Protein AF-A0A7X6VIM9-F1 (afdb_monomer_lite)

Secondary structure (DSSP, 8-state):
--S----------HHHHHHHHHHHHHH---HHHHHHHHHHH-----------HHHHHHHHHHHHHHHHHHHHHHHHS---HHHHHHHHHHHHHHHHHHH-

Sequence (100 aa):
MRKRNRRLDVRLSDGEDIKLNNLMLETGLTASQLIRSMILQTEIRTKPLENSPKLLRELNAIGNNINQIARKSNAYDKVSQAEISEIRKMLSDIYREVKG

Structure (mmCIF, N/CA/C/O backbone):
data_AF-A0A7X6VIM9-F1
#
_entry.id   AF-A0A7X6VIM9-F1
#
loop_
_atom_site.group_PDB
_atom_site.id
_atom_site.type_symbol
_atom_site.label_atom_id
_atom_site.label_alt_id
_atom_site.label_comp_id
_atom_site.label_asym_id
_atom_site.label_entity_id
_atom_site.label_seq_id
_atom_site.pdbx_PDB_ins_code
_atom_site.Cartn_x
_atom_site.Cartn_y
_atom_site.Cartn_z
_atom_site.occupancy
_atom_site.B_iso_or_equiv
_atom_site.auth_seq_id
_atom_site.auth_comp_id
_atom_site.auth_asym_id
_atom_site.auth_atom_id
_atom_site.pdbx_PDB_model_num
ATOM 1 N N . MET A 1 1 ? 5.853 -26.211 -23.368 1.00 68.44 1 MET A N 1
ATOM 2 C CA . MET A 1 1 ? 4.855 -25.270 -22.801 1.00 68.44 1 MET A CA 1
ATOM 3 C C . MET A 1 1 ? 5.588 -24.128 -22.098 1.00 68.44 1 MET A C 1
ATOM 5 O O . MET A 1 1 ? 6.528 -24.409 -21.364 1.00 68.44 1 MET A O 1
ATOM 9 N N . ARG A 1 2 ? 5.253 -22.850 -22.341 1.00 75.06 2 ARG A N 1
ATOM 10 C CA . ARG A 1 2 ? 5.934 -21.723 -21.663 1.00 75.06 2 ARG A CA 1
ATOM 11 C C . ARG A 1 2 ? 5.523 -21.669 -20.187 1.00 75.06 2 ARG A C 1
ATOM 13 O O . ARG A 1 2 ? 4.335 -21.648 -19.892 1.00 75.06 2 ARG A O 1
ATOM 20 N N . LYS A 1 3 ? 6.497 -21.575 -19.271 1.00 81.31 3 LYS A N 1
ATOM 21 C CA . LYS A 1 3 ? 6.261 -21.482 -17.812 1.00 81.31 3 LYS A CA 1
ATOM 22 C C . LYS A 1 3 ? 5.570 -20.173 -17.385 1.00 81.31 3 LYS A C 1
ATOM 24 O O . LYS A 1 3 ? 4.995 -20.113 -16.308 1.00 81.31 3 LYS A O 1
ATOM 29 N N . ARG A 1 4 ? 5.636 -19.119 -18.211 1.00 83.12 4 ARG A N 1
ATOM 30 C CA . ARG A 1 4 ? 4.999 -17.809 -17.980 1.00 83.12 4 ARG A CA 1
ATOM 31 C C . ARG A 1 4 ? 4.197 -17.421 -19.221 1.00 83.12 4 ARG A C 1
ATOM 33 O O . ARG A 1 4 ? 4.789 -17.153 -20.263 1.00 83.12 4 ARG A O 1
ATOM 40 N N . ASN A 1 5 ? 2.871 -17.462 -19.117 1.00 91.31 5 ASN A N 1
ATOM 41 C CA . ASN A 1 5 ? 1.931 -17.295 -20.234 1.00 91.31 5 ASN A CA 1
ATOM 42 C C . ASN A 1 5 ? 1.103 -15.998 -20.170 1.00 91.31 5 ASN A C 1
ATOM 44 O O . ASN A 1 5 ? 0.362 -15.710 -21.104 1.00 91.31 5 ASN A O 1
ATOM 48 N N . ARG A 1 6 ? 1.216 -15.217 -19.090 1.00 88.94 6 ARG A N 1
ATOM 49 C CA . ARG A 1 6 ? 0.575 -13.902 -18.949 1.00 88.94 6 ARG A CA 1
ATOM 50 C C . ARG A 1 6 ? 1.564 -12.793 -19.314 1.00 88.94 6 ARG A C 1
ATOM 52 O O . ARG A 1 6 ? 2.736 -12.881 -18.946 1.00 88.94 6 ARG A O 1
ATOM 59 N N . ARG A 1 7 ? 1.084 -11.769 -20.025 1.00 89.69 7 ARG A N 1
ATOM 60 C CA . ARG A 1 7 ? 1.849 -10.576 -20.413 1.00 89.69 7 ARG A CA 1
ATOM 61 C C . ARG A 1 7 ? 1.353 -9.368 -19.621 1.00 89.69 7 ARG A C 1
ATOM 63 O O . ARG A 1 7 ? 0.156 -9.248 -19.383 1.00 89.69 7 ARG A O 1
ATOM 70 N N . LEU A 1 8 ? 2.287 -8.510 -19.231 1.00 88.44 8 LEU A N 1
ATOM 71 C CA . LEU A 1 8 ? 2.041 -7.206 -18.629 1.00 88.44 8 LEU A CA 1
ATOM 72 C C . LEU A 1 8 ? 2.670 -6.158 -19.547 1.00 88.44 8 LEU A C 1
ATOM 74 O O . LEU A 1 8 ? 3.846 -6.283 -19.882 1.00 88.44 8 LEU A O 1
ATOM 78 N N . ASP A 1 9 ? 1.888 -5.153 -19.926 1.00 92.75 9 ASP A N 1
ATOM 79 C CA . ASP A 1 9 ? 2.345 -3.982 -20.668 1.00 92.75 9 ASP A CA 1
ATOM 80 C C . ASP A 1 9 ? 2.175 -2.753 -19.769 1.00 92.75 9 ASP A C 1
ATOM 82 O O . ASP A 1 9 ? 1.096 -2.531 -19.218 1.00 92.75 9 ASP A O 1
ATOM 86 N N . VAL A 1 10 ? 3.242 -1.972 -19.600 1.00 91.69 10 VAL A N 1
ATOM 87 C CA . VAL A 1 10 ? 3.269 -0.775 -18.748 1.00 91.69 10 VAL A CA 1
ATOM 88 C C . VAL A 1 10 ? 3.776 0.391 -19.584 1.00 91.69 10 VAL A C 1
ATOM 90 O O . VAL A 1 10 ? 4.771 0.253 -20.291 1.00 91.69 10 VAL A O 1
ATOM 93 N N . ARG A 1 11 ? 3.078 1.526 -19.523 1.00 94.38 11 ARG A N 1
ATOM 94 C CA . ARG A 1 11 ? 3.554 2.793 -20.089 1.00 94.38 11 ARG A CA 1
ATOM 95 C C . ARG A 1 11 ? 4.281 3.562 -18.996 1.00 94.38 11 ARG A C 1
ATOM 97 O O . ARG A 1 11 ? 3.766 3.635 -17.885 1.00 94.38 11 ARG A O 1
ATOM 104 N N . LEU A 1 12 ? 5.442 4.105 -19.331 1.00 95.00 12 LEU A N 1
ATOM 105 C CA . LEU A 1 12 ? 6.294 4.869 -18.428 1.00 95.00 12 LEU A CA 1
ATOM 106 C C . LEU A 1 12 ? 6.406 6.303 -18.940 1.00 95.00 12 LEU A C 1
ATOM 108 O O . LEU A 1 12 ? 6.372 6.539 -20.149 1.00 95.00 12 LEU A O 1
ATOM 112 N N . SER A 1 13 ? 6.535 7.245 -18.017 1.00 97.06 13 SER A N 1
ATOM 113 C CA . SER A 1 13 ? 7.090 8.566 -18.304 1.00 97.06 13 SER A CA 1
ATOM 114 C C . SER A 1 13 ? 8.606 8.480 -18.511 1.00 97.06 13 SER A C 1
ATOM 116 O O . SER A 1 13 ? 9.246 7.520 -18.076 1.00 97.06 13 SER A O 1
ATOM 118 N N . ASP A 1 14 ? 9.200 9.512 -19.110 1.00 96.56 14 ASP A N 1
ATOM 119 C CA . ASP A 1 14 ? 10.644 9.548 -19.384 1.00 96.56 14 ASP A CA 1
ATOM 120 C C . ASP A 1 14 ? 11.485 9.353 -18.110 1.00 96.56 14 ASP A C 1
ATOM 122 O O . ASP A 1 14 ? 12.468 8.615 -18.100 1.00 96.56 14 ASP A O 1
ATOM 126 N N . GLY A 1 15 ? 11.069 9.964 -16.994 1.00 96.94 15 GLY A N 1
ATOM 127 C CA . GLY A 1 15 ? 11.758 9.822 -15.709 1.00 96.94 15 GLY A CA 1
ATOM 128 C C . GLY A 1 15 ? 11.675 8.408 -15.124 1.00 96.94 15 GLY A C 1
ATOM 129 O O . GLY A 1 15 ? 12.632 7.929 -14.512 1.00 96.94 15 GLY A O 1
ATOM 130 N N . GLU A 1 16 ? 10.551 7.719 -15.323 1.00 94.25 16 GLU A N 1
ATOM 131 C CA . GLU A 1 16 ? 10.378 6.330 -14.889 1.00 94.25 16 GLU A CA 1
ATOM 132 C C . GLU A 1 16 ? 11.198 5.364 -15.747 1.00 94.25 16 GLU A C 1
ATOM 134 O O . GLU A 1 16 ? 11.781 4.425 -15.203 1.00 94.25 16 GLU A O 1
ATOM 139 N N . ASP A 1 17 ? 11.295 5.615 -17.056 1.00 95.56 17 ASP A N 1
ATOM 140 C CA . ASP A 1 17 ? 12.116 4.818 -17.969 1.00 95.56 17 ASP A CA 1
ATOM 141 C C . ASP A 1 17 ? 13.611 4.954 -17.652 1.00 95.56 17 ASP A C 1
ATOM 143 O O . ASP A 1 17 ? 14.308 3.951 -17.492 1.00 95.56 17 ASP A O 1
ATOM 147 N N . ILE A 1 18 ? 14.100 6.180 -17.433 1.00 97.06 18 ILE A N 1
ATOM 148 C CA . ILE A 1 18 ? 15.487 6.425 -17.002 1.00 97.06 18 ILE A CA 1
ATOM 149 C C . ILE A 1 18 ? 15.786 5.668 -15.705 1.00 97.06 18 ILE A C 1
ATOM 151 O O . ILE A 1 18 ? 16.800 4.977 -15.593 1.00 97.06 18 ILE A O 1
ATOM 155 N N . LYS A 1 19 ? 14.886 5.756 -14.721 1.00 95.25 19 LYS A N 1
ATOM 156 C CA . LYS A 1 19 ? 15.052 5.061 -13.442 1.00 95.25 19 LYS A CA 1
ATOM 157 C C . LYS A 1 19 ? 15.057 3.541 -13.610 1.00 95.25 19 LYS A C 1
ATOM 159 O O . LYS A 1 19 ? 15.869 2.870 -12.974 1.00 95.25 19 LYS A O 1
ATOM 164 N N . LEU A 1 20 ? 14.176 2.994 -14.451 1.00 92.81 20 LEU A N 1
ATOM 165 C CA . LEU A 1 20 ? 14.137 1.563 -14.746 1.00 92.81 20 LEU A CA 1
ATOM 166 C C . LEU A 1 20 ? 15.444 1.098 -15.398 1.00 92.81 20 LEU A C 1
ATOM 168 O O . LEU A 1 20 ? 16.006 0.093 -14.969 1.00 92.81 20 LEU A O 1
ATOM 172 N N . ASN A 1 21 ? 15.954 1.848 -16.375 1.00 91.31 21 ASN A N 1
ATOM 173 C CA . ASN A 1 21 ? 17.217 1.542 -17.044 1.00 91.31 21 ASN A CA 1
ATOM 174 C C . ASN A 1 21 ? 18.407 1.579 -16.075 1.00 91.31 21 ASN A C 1
ATOM 176 O O . ASN A 1 21 ? 19.215 0.651 -16.072 1.00 91.31 21 ASN A O 1
ATOM 180 N N . ASN A 1 22 ? 18.483 2.580 -15.193 1.00 90.88 22 ASN A N 1
ATOM 181 C CA . ASN A 1 22 ? 19.534 2.647 -14.173 1.00 90.88 22 ASN A CA 1
ATOM 182 C C . ASN A 1 22 ? 19.486 1.437 -13.232 1.00 90.88 22 ASN A C 1
ATOM 184 O O . ASN A 1 22 ? 20.504 0.788 -13.014 1.00 90.88 22 ASN A O 1
ATOM 188 N N . LEU A 1 23 ? 18.296 1.060 -12.753 1.00 82.81 23 LEU A N 1
ATOM 189 C CA . LEU A 1 23 ? 18.126 -0.129 -11.911 1.00 82.81 23 LEU A CA 1
ATOM 190 C C . LEU A 1 23 ? 18.552 -1.415 -12.629 1.00 82.81 23 LEU A C 1
ATOM 192 O O . LEU A 1 23 ? 19.132 -2.309 -12.013 1.00 82.81 23 LEU A O 1
ATOM 196 N N . MET A 1 24 ? 18.273 -1.529 -13.928 1.00 86.56 24 MET A N 1
ATOM 197 C CA . MET A 1 24 ? 18.718 -2.669 -14.731 1.00 86.56 24 MET A CA 1
ATOM 198 C C . MET A 1 24 ? 20.245 -2.719 -14.846 1.00 86.56 24 MET A C 1
ATOM 200 O O . MET A 1 24 ? 20.820 -3.799 -14.723 1.00 86.56 24 MET A O 1
ATOM 204 N N . LEU A 1 25 ? 20.900 -1.571 -15.037 1.00 82.44 25 LEU A N 1
ATOM 205 C CA . LEU A 1 25 ? 22.361 -1.470 -15.096 1.00 82.44 25 LEU A CA 1
ATOM 206 C C . LEU A 1 25 ? 23.014 -1.808 -13.751 1.00 82.44 25 LEU A C 1
ATOM 208 O O . LEU A 1 25 ? 23.951 -2.600 -13.712 1.00 82.44 25 LEU A O 1
ATOM 212 N N . GLU A 1 26 ? 22.497 -1.257 -12.654 1.00 77.69 26 GLU A N 1
ATOM 213 C CA . GLU A 1 26 ? 23.035 -1.461 -11.304 1.00 77.69 26 GLU A CA 1
ATOM 214 C C . GLU A 1 26 ? 22.898 -2.912 -10.828 1.00 77.69 26 GLU A C 1
ATOM 216 O O . GLU A 1 26 ? 23.781 -3.441 -10.158 1.00 77.69 26 GLU A O 1
ATOM 221 N N . THR A 1 27 ? 21.787 -3.570 -11.169 1.00 74.12 27 THR A N 1
ATOM 222 C CA . THR A 1 27 ? 21.482 -4.925 -10.681 1.00 74.12 27 THR A CA 1
ATOM 223 C C . THR A 1 27 ? 21.866 -6.033 -11.661 1.00 74.12 27 THR A C 1
ATOM 225 O O . THR A 1 27 ? 21.878 -7.205 -11.284 1.00 74.12 27 THR A O 1
ATOM 228 N N . GLY A 1 28 ? 22.116 -5.697 -12.930 1.00 80.81 28 GLY A N 1
ATOM 229 C CA . GLY A 1 28 ? 22.288 -6.664 -14.018 1.00 80.81 28 GLY A CA 1
ATOM 230 C C . GLY A 1 28 ? 21.017 -7.459 -14.354 1.00 80.81 28 GLY A C 1
ATOM 231 O O . GLY A 1 28 ? 21.076 -8.445 -15.091 1.00 80.81 28 GLY A O 1
ATOM 232 N N . LEU A 1 29 ? 19.860 -7.076 -13.804 1.00 78.75 29 LEU A N 1
ATOM 233 C CA . LEU A 1 29 ? 18.587 -7.752 -14.029 1.00 78.75 29 LEU A CA 1
ATOM 234 C C . LEU A 1 29 ? 17.812 -7.100 -15.172 1.00 78.75 29 LEU A C 1
ATOM 236 O O . LEU A 1 29 ? 17.780 -5.886 -15.328 1.00 78.75 29 LEU A O 1
ATOM 240 N N . THR A 1 30 ? 17.089 -7.913 -15.940 1.00 87.12 30 THR A N 1
ATOM 241 C CA . THR A 1 30 ? 16.111 -7.399 -16.911 1.00 87.12 30 THR A CA 1
ATOM 242 C C . THR A 1 30 ? 14.930 -6.733 -16.202 1.00 87.12 30 THR A C 1
ATOM 244 O O . THR A 1 30 ? 14.543 -7.160 -15.112 1.00 87.12 30 THR A O 1
ATOM 247 N N . ALA A 1 31 ? 14.251 -5.785 -16.859 1.00 88.75 31 ALA A N 1
ATOM 248 C CA . ALA A 1 31 ? 13.007 -5.187 -16.351 1.00 88.75 31 ALA A CA 1
ATOM 249 C C . ALA A 1 31 ? 11.990 -6.246 -15.887 1.00 88.75 31 ALA A C 1
ATOM 251 O O . ALA A 1 31 ? 11.397 -6.151 -14.816 1.00 88.75 31 ALA A O 1
ATOM 252 N N . SER A 1 32 ? 11.843 -7.328 -16.657 1.00 90.12 32 SER A N 1
ATOM 253 C CA . SER A 1 32 ? 10.968 -8.444 -16.290 1.00 90.12 32 SER A CA 1
ATOM 254 C C . SER A 1 32 ? 11.415 -9.174 -15.020 1.00 90.12 32 SER A C 1
ATOM 256 O O . SER A 1 32 ? 10.566 -9.676 -14.288 1.00 90.12 32 SER A O 1
ATOM 258 N N . GLN A 1 33 ? 12.721 -9.316 -14.773 1.00 85.62 33 GLN A N 1
ATOM 259 C CA . GLN A 1 33 ? 13.235 -9.892 -13.527 1.00 85.62 33 GLN A CA 1
ATOM 260 C C . GLN A 1 33 ? 13.018 -8.941 -12.358 1.00 85.62 33 GLN A C 1
ATOM 262 O O . GLN A 1 33 ? 12.514 -9.402 -11.344 1.0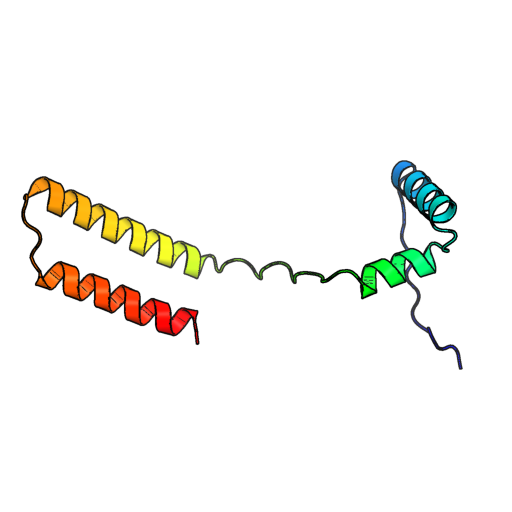0 85.62 33 GLN A O 1
ATOM 267 N N . LEU A 1 34 ? 13.301 -7.647 -12.525 1.00 87.50 34 LEU A N 1
ATOM 268 C CA . LEU A 1 34 ? 13.068 -6.625 -11.504 1.00 87.50 34 LEU A CA 1
ATOM 269 C C . LEU A 1 34 ? 11.604 -6.582 -11.072 1.00 87.50 34 LEU A C 1
ATOM 271 O O . LEU A 1 34 ? 11.319 -6.752 -9.893 1.00 87.50 34 LEU A O 1
ATOM 275 N N . ILE A 1 35 ? 10.670 -6.477 -12.021 1.00 90.12 35 ILE A N 1
ATOM 276 C CA . ILE A 1 35 ? 9.229 -6.461 -11.733 1.00 90.12 35 ILE A CA 1
ATOM 277 C C . ILE A 1 35 ? 8.800 -7.752 -11.027 1.00 90.12 35 ILE A C 1
ATOM 279 O O . ILE A 1 35 ? 8.030 -7.712 -10.075 1.00 90.12 35 ILE A O 1
ATOM 283 N N . ARG A 1 36 ? 9.315 -8.914 -11.448 1.00 88.00 36 ARG A N 1
ATOM 284 C CA . ARG A 1 36 ? 9.009 -10.191 -10.784 1.00 88.00 36 ARG A CA 1
ATOM 285 C C . ARG A 1 36 ? 9.574 -10.258 -9.370 1.00 88.00 36 ARG A C 1
ATOM 287 O O . ARG A 1 36 ? 8.870 -10.727 -8.484 1.00 88.00 36 ARG A O 1
ATOM 294 N N . SER A 1 37 ? 10.807 -9.807 -9.163 1.00 82.88 37 SER A N 1
ATOM 295 C CA . SER A 1 37 ? 11.423 -9.731 -7.840 1.00 82.88 37 SER A CA 1
ATOM 296 C C . SER A 1 37 ? 10.643 -8.779 -6.947 1.00 82.88 37 SER A C 1
ATOM 298 O O . SER A 1 37 ? 10.339 -9.152 -5.829 1.00 82.88 37 SER A O 1
ATOM 300 N N . MET A 1 38 ? 10.212 -7.621 -7.453 1.00 83.56 38 MET A N 1
ATOM 301 C CA . MET A 1 38 ? 9.345 -6.699 -6.721 1.00 83.56 38 MET A CA 1
ATOM 302 C C . MET A 1 38 ? 8.005 -7.356 -6.383 1.00 83.56 38 MET A C 1
ATOM 304 O O . MET A 1 38 ? 7.64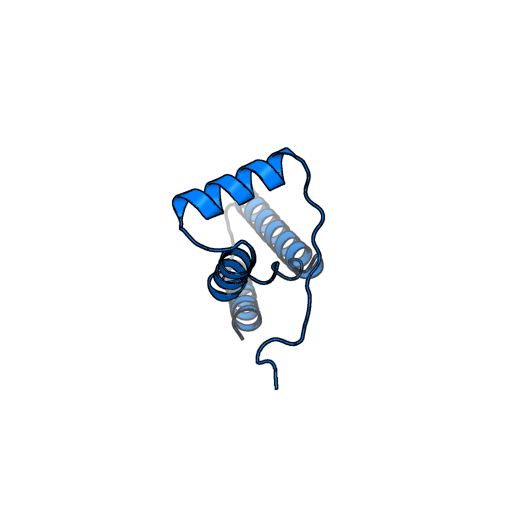0 -7.380 -5.221 1.00 83.56 38 MET A O 1
ATOM 308 N N . ILE A 1 39 ? 7.301 -7.978 -7.331 1.00 84.00 39 ILE A N 1
ATOM 309 C CA . ILE A 1 39 ? 6.020 -8.657 -7.054 1.00 84.00 39 ILE A CA 1
ATOM 310 C C . ILE A 1 39 ? 6.169 -9.768 -5.999 1.00 84.00 39 ILE A C 1
ATOM 312 O O . ILE A 1 39 ? 5.265 -9.962 -5.195 1.00 84.00 39 ILE A O 1
ATOM 316 N N . LEU A 1 40 ? 7.287 -10.503 -6.006 1.00 80.31 40 LEU A N 1
ATOM 317 C CA . LEU A 1 40 ? 7.524 -11.634 -5.100 1.00 80.31 40 LEU A CA 1
ATOM 318 C C . LEU A 1 40 ? 8.141 -11.237 -3.748 1.00 80.31 40 LEU A C 1
ATOM 320 O O . LEU A 1 40 ? 7.932 -11.951 -2.775 1.00 80.31 40 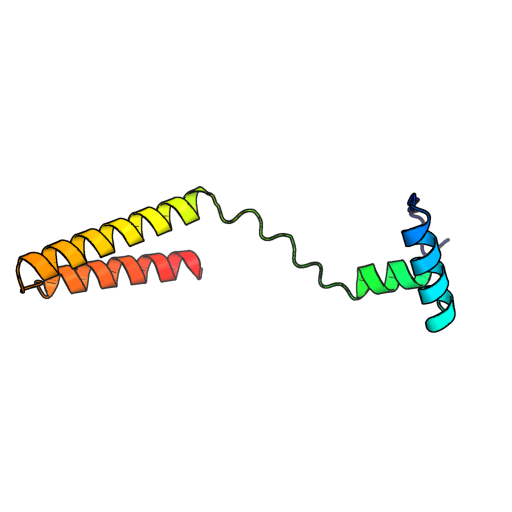LEU A O 1
ATOM 324 N N . GLN A 1 41 ? 8.919 -10.151 -3.688 1.00 66.31 41 GLN A N 1
ATOM 325 C CA . GLN A 1 41 ? 9.551 -9.634 -2.462 1.00 66.31 41 GLN A CA 1
ATOM 326 C C . GLN A 1 41 ? 8.706 -8.567 -1.767 1.00 66.31 41 GLN A C 1
ATOM 328 O O . GLN A 1 41 ? 8.931 -8.275 -0.596 1.00 66.31 41 GLN A O 1
ATOM 333 N N . THR A 1 42 ? 7.741 -7.967 -2.465 1.00 53.00 42 THR A N 1
ATOM 334 C CA . THR A 1 42 ? 6.807 -7.046 -1.829 1.00 53.00 42 THR A CA 1
ATOM 335 C C . THR A 1 42 ? 5.820 -7.889 -1.036 1.00 53.00 42 THR A C 1
ATOM 337 O O . THR A 1 42 ? 4.909 -8.490 -1.604 1.00 53.00 42 THR A O 1
ATOM 340 N N . GLU A 1 43 ? 5.957 -7.890 0.292 1.00 46.59 43 GLU A N 1
ATOM 341 C CA . GLU A 1 43 ? 4.770 -7.956 1.137 1.00 46.59 43 GLU A CA 1
ATOM 342 C C . GLU A 1 43 ? 3.910 -6.759 0.740 1.00 46.59 43 GLU A C 1
ATOM 344 O O . GLU A 1 43 ? 4.078 -5.639 1.230 1.00 46.59 43 GLU A O 1
ATOM 349 N N . ILE A 1 44 ? 3.011 -6.966 -0.221 1.00 44.28 44 ILE A N 1
ATOM 350 C CA . ILE A 1 44 ? 1.934 -6.025 -0.451 1.00 44.28 44 ILE A CA 1
ATOM 351 C C . ILE A 1 44 ? 1.114 -6.157 0.818 1.00 44.28 44 ILE A C 1
ATOM 353 O O . ILE A 1 44 ? 0.285 -7.059 0.935 1.00 44.28 44 ILE A O 1
ATOM 357 N N . ARG A 1 45 ? 1.369 -5.279 1.796 1.00 37.50 45 ARG A N 1
ATOM 358 C CA . ARG A 1 45 ? 0.360 -4.976 2.797 1.00 37.50 45 ARG A CA 1
ATOM 359 C C . ARG A 1 45 ? -0.863 -4.641 1.971 1.00 37.50 45 ARG A C 1
ATOM 361 O O . ARG A 1 45 ? -0.884 -3.618 1.283 1.00 37.50 45 ARG A O 1
ATOM 368 N N . THR A 1 46 ? -1.834 -5.551 1.960 1.00 36.41 46 THR A N 1
ATOM 369 C CA . THR A 1 46 ? -3.180 -5.247 1.502 1.00 36.41 46 THR A CA 1
ATOM 370 C C . THR A 1 46 ? -3.484 -3.885 2.089 1.00 36.41 46 THR A C 1
ATOM 372 O O . THR A 1 46 ? -3.349 -3.723 3.307 1.00 36.41 46 THR A O 1
ATOM 375 N N . LYS A 1 47 ? -3.778 -2.896 1.231 1.00 39.31 47 LYS A N 1
ATOM 376 C CA . LYS A 1 47 ? -4.333 -1.607 1.660 1.00 39.31 47 LYS A CA 1
ATOM 377 C C . LYS A 1 47 ? -5.254 -1.934 2.836 1.00 39.31 47 LYS A C 1
ATOM 379 O O . LYS A 1 47 ? -6.098 -2.808 2.618 1.00 39.31 47 LYS A O 1
ATOM 384 N N . PRO A 1 48 ? -5.057 -1.378 4.051 1.00 39.12 48 PRO A N 1
ATOM 385 C CA . PRO A 1 48 ? -5.977 -1.661 5.138 1.00 39.12 48 PRO A CA 1
ATOM 386 C C . PRO A 1 48 ? -7.346 -1.359 4.551 1.00 39.12 48 PRO A C 1
ATOM 388 O O . PRO A 1 48 ? -7.565 -0.227 4.104 1.00 39.12 48 PRO A O 1
ATOM 391 N N . LEU A 1 49 ? -8.177 -2.397 4.378 1.00 44.47 49 LEU A N 1
ATOM 392 C CA . LEU A 1 49 ? -9.554 -2.203 3.959 1.00 44.47 49 LEU A CA 1
ATOM 393 C C . LEU A 1 49 ? -10.067 -1.154 4.920 1.00 44.47 49 LEU A C 1
ATOM 395 O O . LEU A 1 49 ? -9.918 -1.338 6.127 1.00 44.47 49 LEU A O 1
ATOM 399 N N . GLU A 1 50 ? -10.475 -0.030 4.336 1.00 46.81 50 GLU A N 1
ATOM 400 C CA . GLU A 1 50 ? -10.838 1.210 4.997 1.00 46.81 50 GLU A CA 1
ATOM 401 C C . GLU A 1 50 ? -11.224 0.952 6.444 1.00 46.81 50 GLU A C 1
ATOM 403 O O . GLU A 1 50 ? -12.200 0.237 6.678 1.00 46.81 50 GLU A O 1
ATOM 408 N N . ASN A 1 51 ? -10.439 1.479 7.396 1.00 49.94 51 ASN A N 1
ATOM 409 C CA . ASN A 1 51 ? -10.840 1.545 8.798 1.00 49.94 51 ASN A CA 1
ATOM 410 C C . ASN A 1 51 ? -12.311 1.933 8.794 1.00 49.94 51 ASN A C 1
ATOM 412 O O . ASN A 1 51 ? -12.620 3.056 8.388 1.00 49.94 51 ASN A O 1
ATOM 416 N N . SER A 1 52 ? -13.184 0.967 9.105 1.00 59.16 52 SER A N 1
ATOM 417 C CA . SER A 1 52 ? -14.603 1.086 8.800 1.00 59.16 52 SER A CA 1
ATOM 418 C C . SER A 1 52 ? -15.046 2.439 9.343 1.00 59.16 52 SER A C 1
ATOM 420 O O . SER A 1 52 ? -14.840 2.683 10.535 1.00 59.16 52 SER A O 1
ATOM 422 N N . PRO A 1 53 ? -15.578 3.364 8.524 1.00 60.91 53 PRO A N 1
ATOM 423 C CA . PRO A 1 53 ? -16.030 4.660 9.022 1.00 60.91 53 PRO A CA 1
ATOM 424 C C . PRO A 1 53 ? -16.967 4.496 10.225 1.00 60.91 53 PRO A C 1
ATOM 426 O O . PRO A 1 53 ? -17.013 5.350 11.104 1.00 60.91 53 PRO A O 1
ATOM 429 N N . LYS A 1 54 ? -17.641 3.340 10.300 1.00 63.66 54 LYS A N 1
ATOM 430 C CA . LYS A 1 54 ? -18.387 2.849 11.453 1.00 63.66 54 LYS A CA 1
ATOM 431 C C . LYS A 1 54 ? -17.515 2.621 12.698 1.00 63.66 54 LYS A C 1
ATOM 433 O O . LYS A 1 54 ? -17.822 3.204 13.726 1.00 63.66 54 LYS A O 1
ATOM 438 N N . LEU A 1 55 ? -16.411 1.878 12.603 1.00 66.19 55 LEU A N 1
ATOM 439 C CA . LEU A 1 55 ? -15.469 1.646 13.709 1.00 66.19 55 LEU A CA 1
ATOM 440 C C . LEU A 1 55 ? -14.831 2.951 14.205 1.00 66.19 55 LEU A C 1
ATOM 442 O O . LEU A 1 55 ? -14.775 3.199 15.404 1.00 66.19 55 LEU A O 1
ATOM 446 N N . LEU A 1 56 ? -14.393 3.827 13.295 1.00 70.62 56 LEU A N 1
ATOM 447 C CA . LEU A 1 56 ? -13.851 5.138 13.679 1.00 70.62 56 LEU A CA 1
ATOM 448 C C . LEU A 1 56 ? -14.917 6.027 14.332 1.00 70.62 56 LEU A C 1
ATOM 450 O O . LEU A 1 56 ? -14.624 6.766 15.271 1.00 70.62 56 LEU A O 1
ATOM 454 N N . ARG A 1 57 ? -16.166 5.954 13.864 1.00 74.06 57 ARG A N 1
ATOM 455 C CA . ARG A 1 57 ? -17.299 6.661 14.470 1.00 74.06 57 ARG A CA 1
ATOM 456 C C . ARG A 1 57 ? -17.645 6.105 15.851 1.00 74.06 57 ARG A C 1
ATOM 458 O O . ARG A 1 57 ? -17.915 6.894 16.751 1.00 74.06 57 ARG A O 1
ATOM 465 N N . GLU A 1 58 ? -17.604 4.789 16.027 1.00 74.75 58 GLU A N 1
ATOM 466 C CA . GLU A 1 58 ? -17.821 4.122 17.314 1.00 74.75 58 GLU A CA 1
ATOM 467 C C . GLU A 1 58 ? -16.713 4.486 18.311 1.00 74.75 58 GLU A C 1
ATOM 469 O O . GLU A 1 58 ? -17.012 4.920 19.422 1.00 74.75 58 GLU A O 1
ATOM 474 N N . LEU A 1 59 ? -15.445 4.468 17.891 1.00 74.12 59 LEU A N 1
ATOM 475 C CA . LEU A 1 59 ? -14.317 4.926 18.710 1.00 74.12 59 LEU A CA 1
ATOM 476 C C . LEU A 1 59 ? -14.435 6.406 19.100 1.00 74.12 59 LEU A C 1
ATOM 478 O O . LEU A 1 59 ? -14.206 6.762 20.256 1.00 74.12 59 LEU A O 1
ATOM 482 N N . ASN A 1 60 ? -14.843 7.271 18.169 1.00 75.69 60 ASN A N 1
ATOM 483 C CA . ASN A 1 60 ? -15.067 8.688 18.462 1.00 75.69 60 ASN A CA 1
ATOM 484 C C . ASN A 1 60 ? -16.231 8.906 19.441 1.00 75.69 60 ASN A C 1
ATOM 486 O O . ASN A 1 60 ? -16.141 9.762 20.322 1.00 75.69 60 ASN A O 1
ATOM 490 N N . ALA A 1 61 ? -17.312 8.129 19.330 1.00 79.75 61 ALA A N 1
ATOM 491 C CA . ALA A 1 61 ? -18.414 8.177 20.288 1.00 79.75 61 ALA A CA 1
ATOM 492 C C . ALA A 1 61 ? -17.952 7.766 21.697 1.00 79.75 61 ALA A C 1
ATOM 494 O O . ALA A 1 61 ? -18.293 8.432 22.676 1.00 79.75 61 ALA A O 1
ATOM 495 N N . ILE A 1 62 ? -17.104 6.738 21.797 1.00 73.25 62 ILE A N 1
ATOM 496 C CA . ILE A 1 62 ? -16.507 6.290 23.063 1.00 73.25 62 ILE A CA 1
ATOM 497 C C . ILE A 1 62 ? -15.614 7.381 23.665 1.00 73.25 62 ILE A C 1
ATOM 499 O O . ILE A 1 62 ? -15.779 7.733 24.833 1.00 73.25 62 ILE A O 1
ATOM 503 N N . GLY A 1 63 ? -14.712 7.966 22.872 1.00 76.06 63 GLY A N 1
ATOM 504 C CA . GLY A 1 63 ? -13.841 9.054 23.328 1.00 76.06 63 GLY A CA 1
ATOM 505 C C . GLY A 1 63 ? -14.630 10.260 23.847 1.00 76.06 63 GLY A C 1
ATOM 506 O O . GLY A 1 63 ? -14.291 10.835 24.882 1.00 76.06 63 GLY A O 1
ATOM 507 N N . ASN A 1 64 ? -15.741 10.599 23.188 1.00 79.69 64 ASN A N 1
ATOM 508 C CA . ASN A 1 64 ? -16.633 11.668 23.633 1.00 79.69 64 ASN A CA 1
ATOM 509 C C . ASN A 1 64 ? -17.334 11.342 24.959 1.00 79.69 64 ASN A C 1
ATOM 511 O O . ASN A 1 64 ? -17.422 12.218 25.820 1.00 79.69 64 ASN A O 1
ATOM 515 N N . ASN A 1 65 ? -17.784 10.102 25.158 1.00 77.50 65 ASN A N 1
ATOM 516 C CA . ASN A 1 65 ? -18.402 9.675 26.415 1.00 77.50 65 ASN A CA 1
ATOM 517 C C . ASN A 1 65 ? -17.395 9.696 27.575 1.00 77.50 65 ASN A C 1
ATOM 519 O O . ASN A 1 65 ? -17.706 10.220 28.643 1.00 77.50 65 ASN A O 1
ATOM 523 N N . ILE A 1 66 ? -16.164 9.227 27.347 1.00 70.12 66 ILE A N 1
ATOM 524 C CA . ILE A 1 66 ? -15.074 9.294 28.334 1.00 70.12 66 ILE A CA 1
ATOM 525 C C . ILE A 1 66 ? -14.759 10.751 28.691 1.00 70.12 66 ILE A C 1
ATOM 527 O O . ILE A 1 66 ? -14.654 11.084 29.869 1.00 70.12 66 ILE A O 1
ATOM 531 N N . ASN A 1 67 ? -14.676 11.642 27.700 1.00 75.25 67 ASN A N 1
ATOM 532 C CA . ASN A 1 67 ? -14.440 13.068 27.933 1.00 75.25 67 ASN A CA 1
ATOM 533 C C . ASN A 1 67 ? -15.580 13.740 28.712 1.00 75.25 67 ASN A C 1
ATOM 535 O O . ASN A 1 67 ? -15.323 14.606 29.548 1.00 75.25 67 ASN A O 1
ATOM 539 N N . GLN A 1 68 ? -16.836 13.356 28.468 1.00 74.31 68 GLN A N 1
ATOM 540 C CA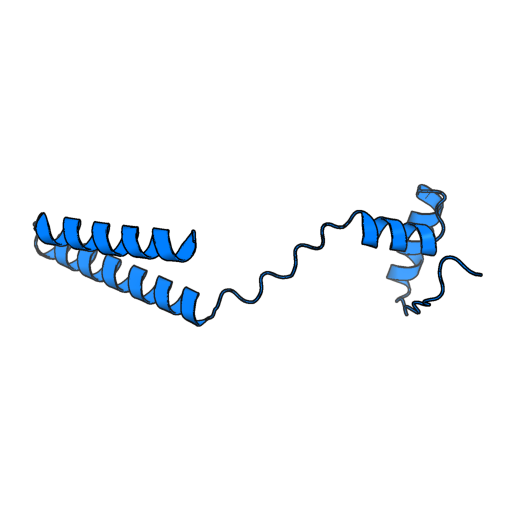 . GLN A 1 68 ? -17.980 13.852 29.238 1.00 74.31 68 GLN A CA 1
ATOM 541 C C . GLN A 1 68 ? -17.947 13.363 30.684 1.00 74.31 68 GLN A C 1
ATOM 543 O O . GLN A 1 68 ? -18.218 14.151 31.589 1.00 74.31 68 GLN A O 1
ATOM 548 N N . ILE A 1 69 ? -17.582 12.099 30.904 1.00 65.69 69 ILE A N 1
ATOM 549 C CA . ILE A 1 69 ? -17.414 11.535 32.244 1.00 65.69 69 ILE A CA 1
ATOM 550 C C . ILE A 1 69 ? -16.280 12.263 32.952 1.00 65.69 69 ILE A C 1
ATOM 552 O O . ILE A 1 69 ? -16.535 12.843 33.990 1.00 65.69 69 ILE A O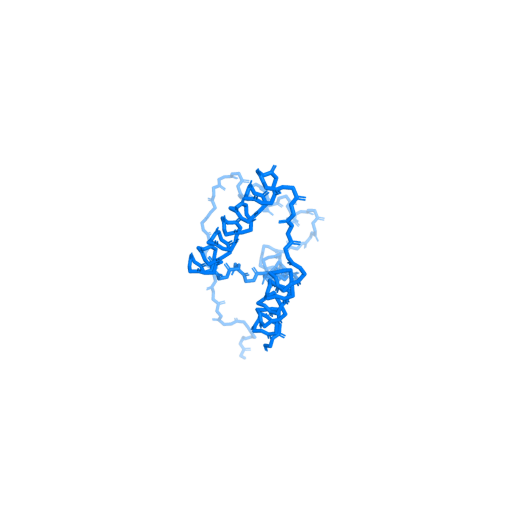 1
ATOM 556 N N . ALA A 1 70 ? -15.096 12.382 32.349 1.00 65.06 70 ALA A N 1
ATOM 557 C CA . ALA A 1 70 ? -13.970 13.118 32.924 1.00 65.06 70 ALA A CA 1
ATOM 558 C C . ALA A 1 70 ? -14.318 14.582 33.250 1.00 65.06 70 ALA A C 1
ATOM 560 O O . ALA A 1 70 ? -13.946 15.088 34.304 1.00 65.06 70 ALA A O 1
ATOM 561 N N . ARG A 1 71 ? -15.082 15.268 32.387 1.00 66.62 71 ARG A N 1
ATOM 562 C CA . ARG A 1 71 ? -15.576 16.625 32.675 1.00 66.62 71 ARG A CA 1
ATOM 563 C C . ARG A 1 71 ? -16.560 16.656 33.843 1.00 66.62 71 ARG A C 1
ATOM 565 O O . ARG A 1 71 ? -16.448 17.549 34.673 1.00 66.62 71 ARG A O 1
ATOM 572 N N . LYS A 1 72 ? -17.494 15.704 33.933 1.00 64.94 72 LYS A N 1
ATOM 573 C CA . LYS A 1 72 ? -18.409 15.583 35.082 1.00 64.94 72 LYS A CA 1
ATOM 574 C C . LYS A 1 72 ? -17.642 15.235 36.361 1.00 64.94 72 LYS A C 1
ATOM 576 O O . LYS A 1 72 ? -17.847 15.879 37.379 1.00 64.94 72 LYS A O 1
ATOM 581 N N . SER A 1 73 ? -16.696 14.308 36.297 1.00 56.72 73 SER A N 1
ATOM 582 C CA . SER A 1 73 ? -15.783 13.953 37.384 1.00 56.72 73 SER A CA 1
ATOM 583 C C . SER A 1 73 ? -15.012 15.165 37.903 1.00 56.72 73 SER A C 1
ATOM 585 O O . SER A 1 73 ? -14.990 15.398 39.105 1.00 56.72 73 SER A O 1
ATOM 587 N N . ASN A 1 74 ? -14.454 15.976 37.001 1.00 56.59 74 ASN A N 1
ATOM 588 C CA . ASN A 1 74 ? -13.719 17.191 37.357 1.00 56.59 74 ASN A CA 1
ATOM 589 C C . ASN A 1 74 ? -14.633 18.316 37.874 1.00 56.59 74 ASN A C 1
ATOM 591 O O . ASN A 1 74 ? -14.162 19.200 38.579 1.00 56.59 74 ASN A O 1
ATOM 595 N N . ALA A 1 75 ? -15.925 18.303 37.528 1.00 59.00 75 ALA A N 1
ATOM 596 C CA . ALA A 1 75 ? -16.905 19.276 38.012 1.00 59.00 75 ALA A CA 1
ATOM 597 C C . ALA A 1 75 ? -17.496 18.915 39.390 1.00 59.00 75 ALA A C 1
ATOM 599 O O . ALA A 1 75 ? -17.958 19.810 40.093 1.00 59.00 75 ALA A O 1
ATOM 600 N N . TYR A 1 76 ? -17.490 17.632 39.773 1.00 55.66 76 TYR A N 1
ATOM 601 C CA . TYR A 1 76 ? -18.105 17.132 41.014 1.00 55.66 76 TYR A CA 1
ATOM 602 C C . TYR A 1 76 ? -17.110 16.539 42.034 1.00 55.66 76 TYR A C 1
ATOM 604 O O . TYR A 1 76 ? -17.532 16.136 43.116 1.00 55.66 76 TYR A O 1
ATOM 612 N N . ASP A 1 77 ? -15.815 16.467 41.704 1.00 54.56 77 ASP A N 1
ATOM 613 C CA . ASP A 1 77 ? -14.696 15.962 42.531 1.00 54.56 77 ASP A CA 1
ATOM 614 C C . ASP A 1 77 ? -14.894 14.559 43.151 1.00 54.56 77 ASP A C 1
ATOM 616 O O . ASP A 1 77 ? -14.175 14.142 44.059 1.00 54.56 77 ASP A O 1
ATOM 620 N N . LYS A 1 78 ? -15.883 13.789 42.675 1.00 57.44 78 LYS A N 1
ATOM 621 C CA . LYS A 1 78 ? -16.159 12.413 43.107 1.00 57.44 78 LYS A CA 1
ATOM 622 C C . LYS A 1 78 ? -16.737 11.600 41.956 1.00 57.44 78 LYS A C 1
ATOM 624 O O . LYS A 1 78 ? -17.851 11.849 41.509 1.00 57.44 78 LYS A O 1
ATOM 629 N N . VAL A 1 79 ? -15.984 10.598 41.508 1.00 58.38 79 VAL A N 1
ATOM 630 C CA . VAL A 1 79 ? -16.486 9.521 40.639 1.00 58.38 79 VAL A CA 1
ATOM 631 C C . VAL A 1 79 ? -16.836 8.338 41.515 1.00 58.38 79 VAL A C 1
ATOM 633 O O . VAL A 1 79 ? -16.034 7.932 42.361 1.00 58.38 79 VAL A O 1
ATOM 636 N N . SER A 1 80 ? -18.023 7.775 41.322 1.00 65.50 80 SER A N 1
ATOM 637 C CA . SER A 1 80 ? -18.407 6.567 42.038 1.00 65.50 80 SER A CA 1
ATOM 638 C C . SER A 1 80 ? -17.625 5.372 41.472 1.00 65.50 80 SER A C 1
ATOM 640 O O . SER A 1 80 ? -17.478 5.211 40.260 1.00 65.50 80 SER A O 1
ATOM 642 N N . GLN A 1 81 ? -17.122 4.493 42.343 1.00 60.12 81 GLN A N 1
ATOM 643 C CA . GLN A 1 81 ? -16.420 3.267 41.925 1.00 60.12 81 GLN A CA 1
ATOM 644 C C . GLN A 1 81 ? -17.274 2.378 41.003 1.00 60.12 81 GLN A C 1
ATOM 646 O O . GLN A 1 81 ? -16.731 1.630 40.189 1.00 60.12 81 GLN A O 1
ATOM 651 N N . ALA A 1 82 ? -18.604 2.485 41.084 1.00 63.22 82 ALA A N 1
ATOM 652 C CA . ALA A 1 82 ? -19.510 1.764 40.199 1.00 63.22 82 ALA A CA 1
ATOM 653 C C . ALA A 1 82 ? -19.410 2.259 38.744 1.00 63.22 82 ALA A C 1
ATOM 655 O O . ALA A 1 82 ? -19.368 1.438 37.832 1.00 63.22 82 ALA A O 1
ATOM 656 N N . GLU A 1 83 ? -19.267 3.571 38.530 1.00 63.94 83 GLU A N 1
ATOM 657 C CA . GLU A 1 83 ? -19.144 4.172 37.192 1.00 63.94 83 GLU A CA 1
ATOM 658 C C . GLU A 1 83 ? -17.817 3.768 36.528 1.00 63.94 83 GLU A C 1
ATOM 660 O O . GLU A 1 83 ? -17.767 3.434 35.347 1.00 63.94 83 GLU A O 1
ATOM 665 N N . ILE A 1 84 ? -16.734 3.700 37.310 1.00 66.06 84 ILE A N 1
ATOM 666 C CA . ILE A 1 84 ? -15.423 3.231 36.830 1.00 66.06 84 ILE A CA 1
ATOM 667 C C . ILE A 1 84 ? -15.473 1.745 36.446 1.00 66.06 84 ILE A C 1
ATOM 669 O O . ILE A 1 84 ? -14.866 1.328 35.454 1.00 66.06 84 ILE A O 1
ATOM 673 N N . SER A 1 85 ? -16.190 0.936 37.228 1.00 66.06 85 SER A N 1
ATOM 674 C CA . SER A 1 85 ? -16.353 -0.497 36.971 1.00 66.06 85 SER A CA 1
ATOM 675 C C . SER A 1 85 ? -17.134 -0.761 35.679 1.00 66.06 85 SER A C 1
ATOM 677 O O . SER A 1 85 ? -16.754 -1.619 34.880 1.00 66.06 85 SER A O 1
ATOM 679 N N . GLU A 1 86 ? -18.176 0.029 35.421 1.00 72.00 86 GLU A N 1
ATOM 680 C CA . GLU A 1 86 ? -18.993 -0.078 34.212 1.00 72.00 86 GLU A CA 1
ATOM 681 C C . GLU A 1 86 ? -18.192 0.257 32.943 1.00 72.00 86 GLU A C 1
ATOM 683 O O . GLU A 1 86 ? -18.237 -0.479 31.955 1.00 72.00 86 GLU A O 1
ATOM 688 N N . ILE A 1 87 ? -17.355 1.297 33.001 1.00 67.44 87 ILE A N 1
ATOM 689 C CA . ILE A 1 87 ? -16.460 1.681 31.898 1.00 67.44 87 ILE A CA 1
ATOM 690 C C . ILE A 1 87 ? -15.434 0.579 31.614 1.00 67.44 87 ILE A C 1
ATOM 692 O O . ILE A 1 87 ? -15.199 0.225 30.457 1.00 67.44 87 ILE A O 1
ATOM 696 N N . ARG A 1 88 ? -14.831 -0.004 32.658 1.00 68.56 88 ARG A N 1
ATOM 697 C CA . ARG A 1 88 ? -13.887 -1.124 32.500 1.00 68.56 88 ARG A CA 1
ATOM 698 C C . ARG A 1 88 ? -14.538 -2.334 31.842 1.00 68.56 88 ARG A C 1
ATOM 700 O O . ARG A 1 88 ? -13.889 -3.002 31.038 1.00 68.56 88 ARG A O 1
ATOM 707 N N . LYS A 1 89 ? -15.805 -2.602 32.159 1.00 75.50 89 LYS A N 1
ATOM 708 C CA . LYS A 1 89 ? -16.567 -3.692 31.552 1.00 75.50 89 LYS A CA 1
ATOM 709 C C . LYS A 1 89 ? -16.788 -3.450 30.056 1.00 75.50 89 LYS A C 1
ATOM 711 O O . LYS A 1 89 ? -16.411 -4.305 29.263 1.00 75.50 89 LYS A O 1
ATOM 716 N N . MET A 1 90 ? -17.260 -2.260 29.671 1.00 73.69 90 MET A N 1
ATOM 717 C CA . MET A 1 90 ? -17.438 -1.901 28.255 1.00 73.69 90 MET A CA 1
ATOM 718 C C . MET A 1 90 ? -16.128 -1.997 27.458 1.00 73.69 90 MET A C 1
ATOM 720 O O . MET A 1 90 ? -16.115 -2.518 26.346 1.00 73.69 90 MET A O 1
ATOM 724 N N . LEU A 1 91 ? -15.006 -1.549 28.033 1.00 64.62 91 LEU A N 1
ATOM 725 C CA . LEU A 1 91 ? -13.689 -1.647 27.390 1.00 64.62 91 LEU A CA 1
ATOM 726 C C . LEU A 1 91 ? -13.221 -3.101 27.209 1.00 64.62 91 LEU A C 1
ATOM 728 O O . LEU A 1 91 ? -12.598 -3.425 26.199 1.00 64.62 91 LEU A O 1
ATOM 732 N N . SER A 1 92 ? -13.520 -3.974 28.173 1.00 70.94 92 SER A N 1
ATOM 733 C CA . SER A 1 92 ? -13.180 -5.401 28.117 1.00 70.94 92 SER A CA 1
ATOM 734 C C . SER A 1 92 ? -13.983 -6.146 27.047 1.00 70.94 92 SER A C 1
ATOM 736 O O . SER A 1 92 ? -13.424 -6.963 26.311 1.00 70.94 92 SER A O 1
ATOM 738 N N . ASP A 1 93 ? -15.275 -5.834 26.923 1.00 70.19 93 ASP A N 1
ATOM 739 C CA . ASP A 1 93 ? -16.164 -6.457 25.940 1.00 70.19 93 ASP A CA 1
ATOM 740 C C . ASP A 1 93 ? -15.747 -6.083 24.506 1.00 70.19 93 ASP A C 1
ATOM 742 O O . ASP A 1 93 ? -15.600 -6.957 23.652 1.00 70.19 93 ASP A O 1
ATOM 746 N N . ILE A 1 94 ? -15.398 -4.814 24.273 1.00 64.31 94 ILE A N 1
ATOM 747 C CA . ILE A 1 94 ? -14.887 -4.339 22.975 1.00 64.31 94 ILE A CA 1
ATOM 748 C C . ILE A 1 94 ? -13.530 -4.967 22.640 1.00 64.31 94 ILE A C 1
ATOM 750 O O . ILE A 1 94 ? -13.299 -5.387 21.508 1.00 64.31 94 ILE A O 1
ATOM 754 N N . TYR A 1 95 ? -12.616 -5.065 23.613 1.00 65.31 95 TYR A N 1
ATOM 755 C CA . TYR A 1 95 ? -11.319 -5.712 23.388 1.00 65.31 95 TYR A CA 1
ATOM 756 C C . TYR A 1 95 ? -11.481 -7.172 22.946 1.00 65.31 95 TYR A C 1
ATOM 758 O O . TYR A 1 95 ? -10.687 -7.668 22.149 1.00 65.31 95 TYR A O 1
ATOM 766 N N . ARG A 1 96 ? -12.518 -7.858 23.436 1.00 66.25 96 ARG A N 1
ATOM 767 C CA . ARG A 1 96 ? -12.827 -9.235 23.046 1.00 66.25 96 ARG A CA 1
ATOM 768 C C . ARG A 1 96 ? -13.389 -9.326 21.628 1.00 66.25 96 ARG A C 1
ATOM 770 O O . ARG A 1 96 ? -12.992 -10.231 20.907 1.00 66.25 96 ARG A O 1
ATOM 777 N N . GLU A 1 97 ? -14.247 -8.392 21.225 1.00 62.78 97 GLU A N 1
ATOM 778 C CA . GLU A 1 97 ? -14.795 -8.344 19.861 1.00 62.78 97 GLU A CA 1
ATOM 779 C C . GLU A 1 97 ? -13.760 -7.946 18.803 1.00 62.78 97 GLU A C 1
ATOM 781 O O . GLU A 1 97 ? -13.810 -8.440 17.685 1.00 62.78 97 GLU A O 1
ATOM 786 N N . VAL A 1 98 ? -12.801 -7.079 19.140 1.00 56.28 98 VAL A N 1
ATOM 787 C CA . VAL A 1 98 ? -11.757 -6.628 18.198 1.00 56.28 98 VAL A CA 1
ATOM 788 C C . VAL A 1 98 ? -10.636 -7.662 18.027 1.00 56.28 98 VAL A C 1
ATOM 790 O O . VAL A 1 98 ? -9.918 -7.633 17.028 1.00 56.28 98 VAL A O 1
ATOM 793 N N . LYS A 1 99 ? -10.442 -8.549 19.010 1.00 46.88 99 LYS A N 1
ATOM 794 C CA . LYS A 1 99 ? -9.341 -9.526 19.025 1.00 46.88 99 LYS A CA 1
ATOM 795 C C . LYS A 1 99 ? -9.765 -10.963 18.681 1.00 46.88 99 LYS A C 1
ATOM 797 O O . LYS A 1 99 ? -8.882 -11.819 18.609 1.00 46.88 99 LYS A O 1
ATOM 802 N N . GLY A 1 100 ? -11.067 -11.226 1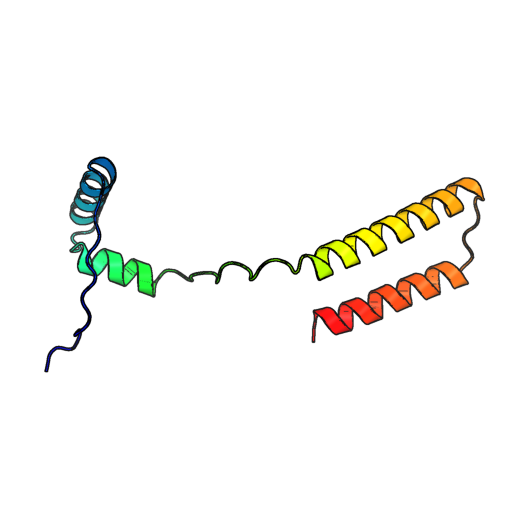8.540 1.00 43.69 100 GLY A N 1
ATOM 803 C CA . GLY A 1 100 ? -11.619 -12.482 18.014 1.00 43.69 100 GLY A CA 1
ATOM 804 C C . GLY A 1 100 ? -11.664 -12.471 16.494 1.00 43.69 100 GLY A C 1
ATOM 805 O O . GLY A 1 100 ? -11.365 -13.534 15.911 1.00 43.69 100 GLY A O 1
#

Foldseek 3Di:
DDPDDDDDDDDDDPVRVVVLVVVCVVVVDDSVRVVVCCVVVDPPPPPPPPPPVVVVVVVVVLVVVVVVLVVVCVVPVDDDPVVVVVNVVVVVVVVVVVVD

pLDDT: mean 72.42, std 15.66, range [36.41, 97.06]

Radius of gyration: 27.06 Å; chains: 1; bounding box: 42×44×66 Å